Protein AF-A0A6J7U306-F1 (afdb_monomer_lite)

Structure (mmCIF, N/CA/C/O backbone):
data_AF-A0A6J7U306-F1
#
_entry.id   AF-A0A6J7U306-F1
#
loop_
_atom_site.group_PDB
_atom_site.id
_atom_site.type_symbol
_atom_site.label_atom_id
_atom_site.label_alt_id
_atom_site.label_comp_id
_atom_site.label_asym_id
_atom_site.label_entity_id
_atom_site.label_seq_id
_atom_site.pdbx_PDB_ins_code
_atom_site.Cartn_x
_atom_site.Cartn_y
_atom_site.Cartn_z
_atom_site.occupancy
_atom_site.B_iso_or_equiv
_atom_site.auth_seq_id
_atom_site.auth_comp_id
_atom_site.auth_asym_id
_atom_site.auth_atom_id
_atom_site.pdbx_PDB_model_num
ATOM 1 N N . MET A 1 1 ? -19.853 11.308 -3.773 1.00 49.03 1 MET A N 1
ATOM 2 C CA . MET A 1 1 ? -19.136 10.056 -4.087 1.00 49.03 1 MET A CA 1
ATOM 3 C C . MET A 1 1 ? -17.957 10.408 -4.969 1.00 49.03 1 MET A C 1
ATOM 5 O O . MET A 1 1 ? -18.167 10.955 -6.044 1.00 49.03 1 MET A O 1
ATOM 9 N N . ALA A 1 2 ? -16.739 10.215 -4.476 1.00 55.00 2 ALA A N 1
ATOM 10 C CA . ALA A 1 2 ? -15.536 10.580 -5.208 1.00 55.00 2 ALA A CA 1
ATOM 11 C C . ALA A 1 2 ? -14.948 9.346 -5.908 1.00 55.00 2 ALA A C 1
ATOM 13 O O . ALA A 1 2 ? -14.825 8.282 -5.302 1.00 55.00 2 ALA A O 1
ATOM 14 N N . PHE A 1 3 ? -14.630 9.484 -7.197 1.00 56.97 3 PHE A N 1
ATOM 15 C CA . PHE A 1 3 ? -14.019 8.427 -7.999 1.00 56.97 3 PHE A CA 1
ATOM 16 C C . PHE A 1 3 ? -12.521 8.375 -7.685 1.00 56.97 3 PHE A C 1
ATOM 18 O O . PHE A 1 3 ? -11.755 9.205 -8.171 1.00 56.97 3 PHE A O 1
ATOM 25 N N . PHE A 1 4 ? -12.113 7.431 -6.839 1.00 60.25 4 PHE A N 1
ATOM 26 C CA . PHE A 1 4 ? -10.719 7.253 -6.442 1.00 60.25 4 PHE A CA 1
ATOM 27 C C . PHE A 1 4 ? -10.201 5.889 -6.897 1.00 60.25 4 PHE A C 1
ATOM 29 O O . PHE A 1 4 ? -10.798 4.853 -6.611 1.00 60.25 4 PHE A O 1
ATOM 36 N N . ALA A 1 5 ? -9.066 5.896 -7.596 1.00 61.94 5 ALA A N 1
ATOM 37 C CA . ALA A 1 5 ? -8.277 4.700 -7.852 1.00 61.94 5 ALA A CA 1
ATOM 38 C C . ALA A 1 5 ? -7.160 4.643 -6.805 1.00 61.94 5 ALA A C 1
ATOM 40 O O . ALA A 1 5 ? -6.224 5.445 -6.831 1.00 61.94 5 ALA A O 1
ATOM 41 N N . TRP A 1 6 ? -7.290 3.727 -5.850 1.00 71.12 6 TRP A N 1
ATOM 42 C CA . TRP A 1 6 ? -6.341 3.593 -4.751 1.00 71.12 6 TRP A CA 1
ATOM 43 C C . TRP A 1 6 ? -5.085 2.852 -5.208 1.00 71.12 6 TRP A C 1
ATOM 45 O O . TRP A 1 6 ? -5.160 1.816 -5.868 1.00 71.12 6 TRP A O 1
ATOM 55 N N . VAL A 1 7 ? -3.917 3.362 -4.822 1.00 74.12 7 VAL A N 1
ATOM 56 C CA . VAL A 1 7 ? -2.630 2.682 -4.996 1.00 74.12 7 VAL A CA 1
ATOM 57 C C . VAL A 1 7 ? -1.816 2.816 -3.717 1.00 74.12 7 VAL A C 1
ATOM 59 O O . VAL A 1 7 ? -1.904 3.822 -3.007 1.00 74.12 7 VAL A O 1
ATOM 62 N N . LYS A 1 8 ? -1.031 1.791 -3.388 1.00 75.81 8 LYS A N 1
ATOM 63 C CA . LYS A 1 8 ? -0.154 1.833 -2.219 1.00 75.81 8 LYS A CA 1
ATOM 64 C C . LYS A 1 8 ? 0.977 2.841 -2.460 1.00 75.81 8 LYS A C 1
ATOM 66 O O . LYS A 1 8 ? 1.737 2.703 -3.418 1.00 75.81 8 LYS A O 1
ATOM 71 N N . SER A 1 9 ? 1.097 3.829 -1.579 1.00 79.00 9 SER A N 1
ATOM 72 C CA . SER A 1 9 ? 2.140 4.868 -1.633 1.00 79.00 9 SER A CA 1
ATOM 73 C C . SER A 1 9 ? 2.949 4.976 -0.336 1.00 79.00 9 SER A C 1
ATOM 75 O O . SER A 1 9 ? 4.000 5.609 -0.316 1.00 79.00 9 SER A O 1
ATOM 77 N N . ALA A 1 10 ? 2.501 4.327 0.743 1.00 82.56 10 ALA A N 1
ATOM 78 C CA . ALA A 1 10 ? 3.149 4.384 2.048 1.00 82.56 10 ALA A CA 1
ATOM 79 C C . ALA A 1 10 ? 3.861 3.070 2.423 1.00 82.56 10 ALA A C 1
ATOM 81 O O . ALA A 1 10 ? 3.321 1.973 2.244 1.00 82.56 10 ALA A O 1
ATOM 82 N N . ILE A 1 11 ? 5.062 3.202 3.003 1.00 82.06 11 ILE A N 1
ATOM 83 C CA 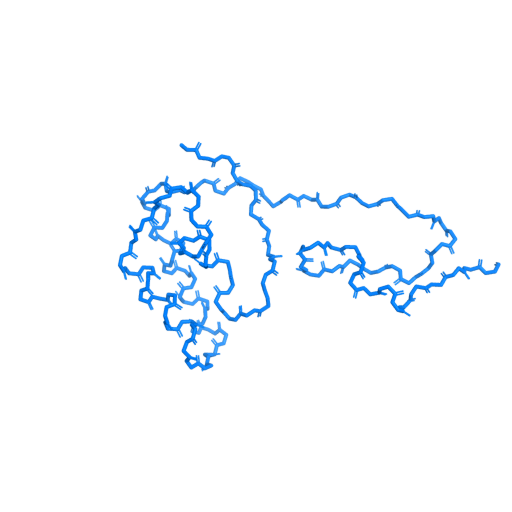. ILE A 1 11 ? 5.815 2.102 3.641 1.00 82.06 11 ILE A CA 1
ATOM 84 C C . ILE A 1 11 ? 5.448 1.891 5.110 1.00 82.06 11 ILE A C 1
ATOM 86 O O . ILE A 1 11 ? 5.646 0.801 5.638 1.00 82.06 11 ILE A O 1
ATOM 90 N N . LEU A 1 12 ? 4.961 2.938 5.779 1.00 88.38 12 LEU A N 1
ATOM 91 C CA . LEU A 1 12 ? 4.671 2.903 7.209 1.00 88.38 12 LEU A CA 1
ATOM 92 C C . LEU A 1 12 ? 3.537 1.916 7.491 1.00 88.38 12 LEU A C 1
ATOM 94 O O . LEU A 1 12 ? 2.635 1.762 6.669 1.00 88.38 12 LEU A O 1
ATOM 98 N N . GLN A 1 13 ? 3.535 1.308 8.680 1.00 91.69 13 GLN A N 1
ATOM 99 C CA . GLN A 1 13 ? 2.505 0.333 9.060 1.00 91.69 13 GLN A CA 1
ATOM 100 C C . GLN A 1 13 ? 1.080 0.919 9.029 1.00 91.69 13 GLN A C 1
ATOM 102 O O . GLN A 1 13 ? 0.129 0.189 8.778 1.00 91.69 13 GLN A O 1
ATOM 107 N N . ARG A 1 14 ? 0.929 2.244 9.188 1.00 89.88 14 ARG A N 1
ATOM 108 C CA . ARG A 1 14 ? -0.349 2.956 9.001 1.00 89.88 14 ARG A CA 1
ATOM 109 C C . ARG A 1 14 ? -0.902 2.923 7.575 1.00 89.88 14 ARG A C 1
ATOM 111 O O . ARG A 1 14 ? -2.088 3.179 7.379 1.00 89.88 14 ARG A O 1
ATOM 118 N N . GLY A 1 15 ? -0.061 2.613 6.589 1.00 87.38 15 GLY A N 1
A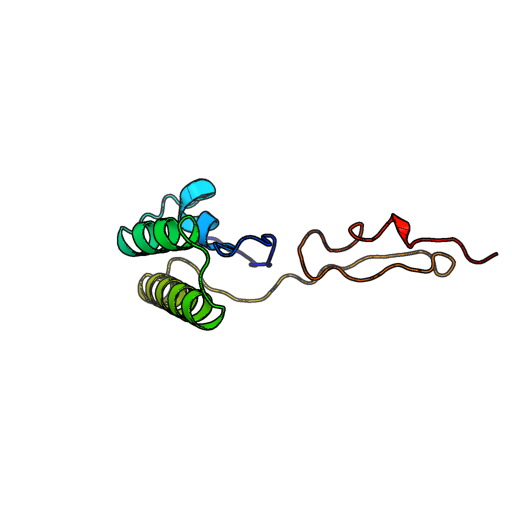TOM 119 C CA . GLY A 1 15 ? -0.438 2.542 5.183 1.00 87.38 15 GLY A CA 1
ATOM 120 C C . GLY A 1 15 ? -1.204 3.784 4.722 1.00 87.38 15 GLY A C 1
ATOM 121 O O . GLY A 1 15 ? -0.870 4.912 5.088 1.00 87.38 15 GLY A O 1
ATOM 122 N N . ASN A 1 16 ? -2.265 3.549 3.952 1.00 86.12 16 ASN A N 1
ATOM 123 C CA . ASN A 1 16 ? -3.128 4.596 3.407 1.00 86.12 16 ASN A CA 1
ATOM 124 C C . ASN A 1 16 ? -4.313 4.952 4.329 1.00 86.12 16 ASN A C 1
ATOM 126 O O . ASN A 1 16 ? -5.162 5.742 3.934 1.00 86.12 16 ASN A O 1
ATOM 130 N N . VAL A 1 17 ? -4.391 4.435 5.565 1.00 88.69 17 VAL A N 1
ATOM 131 C CA . VAL A 1 17 ? -5.480 4.802 6.503 1.00 88.69 17 VAL A CA 1
ATOM 132 C C . VAL A 1 17 ? -5.480 6.312 6.784 1.00 88.69 17 VAL A C 1
ATOM 134 O O . VAL A 1 17 ? -6.532 6.906 7.005 1.00 88.69 17 VAL A O 1
ATOM 137 N N . GLY A 1 18 ? -4.314 6.961 6.661 1.00 85.62 18 GLY A N 1
ATOM 138 C CA . GLY A 1 18 ? -4.166 8.416 6.748 1.00 85.62 18 GLY A CA 1
ATOM 139 C C . GLY A 1 18 ? -4.972 9.207 5.711 1.00 85.62 18 GLY A C 1
ATOM 140 O O . GLY A 1 18 ? -5.226 10.390 5.923 1.00 85.62 18 GLY A O 1
ATOM 141 N N . THR A 1 19 ? -5.447 8.580 4.631 1.00 86.06 19 THR A N 1
ATOM 142 C CA . THR A 1 19 ? -6.376 9.211 3.685 1.00 86.06 19 THR A CA 1
ATOM 143 C C . THR A 1 19 ? -7.676 9.658 4.350 1.00 86.06 19 THR A C 1
ATOM 145 O O . THR A 1 19 ? -8.226 10.688 3.981 1.00 86.06 19 THR A O 1
ATOM 148 N N . TYR A 1 20 ? -8.136 8.941 5.373 1.00 87.00 20 TYR A N 1
ATOM 149 C CA . TYR A 1 20 ? -9.357 9.266 6.115 1.00 87.00 20 TYR A CA 1
ATOM 150 C C . TYR A 1 20 ? -9.075 10.112 7.367 1.00 87.00 20 TYR A C 1
ATOM 152 O O . TYR A 1 20 ? -9.930 10.246 8.237 1.00 87.00 20 TYR A O 1
ATOM 160 N N . GLN A 1 21 ? -7.858 10.660 7.470 1.00 85.50 21 GLN A N 1
ATOM 161 C CA . GLN A 1 21 ? -7.393 11.484 8.584 1.00 85.50 21 GLN A CA 1
ATOM 162 C C . GLN A 1 21 ? -6.629 12.718 8.090 1.00 85.50 21 GLN A C 1
ATOM 164 O O . GLN A 1 21 ? -7.205 13.795 7.977 1.00 85.50 21 GLN A O 1
ATOM 169 N N . GLU A 1 22 ? -5.349 12.562 7.746 1.00 82.12 22 GLU A N 1
ATOM 170 C CA . GLU A 1 22 ? -4.450 13.656 7.350 1.00 82.12 22 GLU A CA 1
ATOM 171 C C . GLU A 1 22 ? -4.761 14.197 5.944 1.00 82.12 22 GLU A C 1
ATOM 173 O O . GLU A 1 22 ? -4.590 15.384 5.682 1.00 82.12 22 GLU A O 1
ATOM 178 N N . GLN A 1 23 ? -5.216 13.336 5.029 1.00 80.69 23 GLN A N 1
ATOM 179 C CA . GLN A 1 23 ? -5.442 13.669 3.611 1.00 80.69 23 GLN A CA 1
ATOM 180 C C . GLN A 1 23 ? -6.926 13.581 3.224 1.00 80.69 23 GLN A C 1
ATOM 182 O O . GLN A 1 23 ? -7.288 13.192 2.112 1.00 80.69 23 GLN A O 1
ATOM 187 N N . ASN A 1 24 ? -7.800 13.920 4.168 1.00 84.19 24 ASN A N 1
ATOM 188 C CA . ASN A 1 24 ? -9.234 13.707 4.061 1.00 84.19 24 ASN A CA 1
ATOM 189 C C . ASN A 1 24 ? -9.957 14.824 3.294 1.00 84.19 24 ASN A C 1
ATOM 191 O O . ASN A 1 24 ? -10.700 15.629 3.853 1.00 84.19 24 ASN A O 1
ATOM 195 N N . TYR A 1 25 ? -9.788 14.838 1.974 1.00 82.88 25 TYR A N 1
ATOM 196 C CA . TYR A 1 25 ? -10.467 15.793 1.089 1.00 82.88 25 TYR A CA 1
ATOM 197 C C . TYR A 1 25 ? -11.996 15.623 1.032 1.00 82.88 25 TYR A C 1
ATOM 199 O O . TYR A 1 25 ? -12.685 16.476 0.480 1.00 82.88 25 TYR A O 1
ATOM 207 N N . GLN A 1 26 ? -12.532 14.526 1.576 1.00 82.94 26 GLN A N 1
ATOM 208 C CA . GLN A 1 26 ? -13.967 14.226 1.585 1.00 82.94 26 GLN A CA 1
ATOM 209 C C . GLN A 1 26 ? -14.674 14.724 2.856 1.00 82.94 26 GLN A C 1
ATOM 211 O O . GLN A 1 26 ? -15.901 14.708 2.905 1.00 82.94 26 GLN A O 1
ATOM 216 N N . GLY A 1 27 ? -13.924 15.152 3.880 1.00 87.12 27 GLY A N 1
ATOM 217 C CA . GLY A 1 27 ? -14.475 15.577 5.172 1.00 87.12 27 GLY A CA 1
ATOM 218 C C . GLY A 1 27 ? -15.050 14.437 6.023 1.00 87.12 27 GLY A C 1
ATOM 219 O O . GLY A 1 27 ? -15.793 14.693 6.965 1.00 87.12 27 GLY A O 1
ATOM 220 N N . TYR A 1 28 ? -14.729 13.181 5.705 1.00 89.94 28 TYR A N 1
ATOM 221 C CA . TYR A 1 28 ? -15.223 12.001 6.416 1.00 89.94 28 TYR A CA 1
ATOM 222 C C . TYR A 1 28 ? -14.457 11.753 7.725 1.00 89.94 28 TYR A C 1
ATOM 224 O O . TYR A 1 28 ? -13.242 11.597 7.697 1.00 89.94 28 TYR A O 1
ATOM 232 N N . SER A 1 29 ? -15.132 11.671 8.868 1.00 91.50 29 SER A N 1
ATOM 233 C CA . SER A 1 29 ? -14.506 11.321 10.152 1.00 91.50 29 SER A CA 1
ATOM 234 C C . SER A 1 29 ? -15.271 10.176 10.799 1.00 91.50 29 SER A C 1
ATOM 236 O O . SER A 1 29 ? -16.499 10.118 10.736 1.00 91.50 29 SER A O 1
ATOM 238 N N . ASN A 1 30 ? -14.526 9.256 11.407 1.00 94.62 30 ASN A N 1
ATOM 239 C CA . ASN A 1 30 ? -15.066 8.129 12.147 1.00 94.62 30 ASN A CA 1
ATOM 240 C C . ASN A 1 30 ? -14.147 7.839 13.353 1.00 94.62 30 ASN A C 1
ATOM 242 O O . ASN A 1 30 ? -12.970 7.518 13.145 1.00 94.62 30 ASN A O 1
ATOM 246 N N . PRO A 1 31 ? -14.657 7.909 14.599 1.00 95.88 31 PRO A N 1
ATOM 247 C CA . PRO A 1 31 ? -13.846 7.733 15.807 1.00 95.88 31 PRO A CA 1
ATOM 248 C C . PRO A 1 31 ? -13.140 6.372 15.910 1.00 95.88 31 PRO A C 1
ATOM 250 O O . PRO A 1 31 ? -12.081 6.256 16.527 1.00 95.88 31 PRO A O 1
ATOM 253 N N . GLU A 1 32 ? -13.709 5.317 15.320 1.00 96.25 32 GLU A N 1
ATOM 254 C CA . GLU A 1 32 ? -13.099 3.986 15.335 1.00 96.25 32 GLU A CA 1
ATOM 255 C C . GLU A 1 32 ? -11.901 3.915 14.380 1.00 96.25 32 GLU A C 1
ATOM 257 O O . GLU A 1 32 ? -10.844 3.397 14.748 1.00 96.25 32 GLU A O 1
ATOM 262 N N . ILE A 1 33 ? -12.019 4.519 13.193 1.00 95.06 33 ILE A N 1
ATOM 263 C CA . ILE A 1 33 ? -10.901 4.649 12.247 1.00 95.06 33 ILE A CA 1
ATOM 264 C C . ILE A 1 33 ? -9.798 5.542 12.835 1.00 95.06 33 ILE A C 1
ATOM 266 O O . ILE A 1 33 ? -8.623 5.212 12.700 1.00 95.06 33 ILE A O 1
ATOM 270 N N . GLU A 1 34 ? -10.148 6.615 13.548 1.00 94.62 34 GLU A N 1
ATOM 271 C CA . GLU A 1 34 ? -9.201 7.482 14.274 1.00 94.62 34 GLU A CA 1
ATOM 272 C C . GLU A 1 34 ? -8.408 6.726 15.342 1.00 94.62 34 GLU A C 1
ATOM 274 O O . GLU A 1 34 ? -7.180 6.854 15.448 1.00 94.62 34 GLU A O 1
ATOM 279 N N . LYS A 1 35 ? -9.097 5.881 16.113 1.00 96.00 35 LYS A N 1
ATOM 280 C CA . LYS A 1 35 ? -8.458 5.015 17.101 1.00 96.00 35 LYS A CA 1
ATOM 281 C C . LYS A 1 35 ? -7.498 4.035 16.429 1.00 96.00 35 LYS A C 1
ATOM 283 O O . LYS A 1 35 ? -6.344 3.942 16.844 1.00 96.00 35 LYS A O 1
ATOM 288 N N . ILE A 1 36 ? -7.938 3.347 15.372 1.00 96.06 36 ILE A N 1
ATOM 289 C CA . ILE A 1 36 ? -7.088 2.411 14.621 1.00 96.06 36 ILE A CA 1
ATOM 290 C C . ILE A 1 36 ? -5.879 3.140 14.022 1.00 96.06 36 ILE A C 1
ATOM 292 O O . ILE A 1 36 ? -4.758 2.641 14.100 1.00 96.06 36 ILE A O 1
ATOM 296 N N . TYR A 1 37 ? -6.075 4.341 13.479 1.00 94.75 37 TYR A N 1
ATOM 297 C CA . TYR A 1 37 ? -5.003 5.178 12.949 1.00 94.75 37 TYR A CA 1
ATOM 298 C C . TYR A 1 37 ? -3.956 5.525 14.013 1.00 94.75 37 TYR A C 1
ATOM 300 O O . TYR A 1 37 ? -2.753 5.442 13.763 1.00 94.75 37 TYR A O 1
ATOM 308 N N . THR A 1 38 ? -4.407 5.860 15.223 1.00 94.94 38 THR A N 1
ATOM 309 C CA . THR A 1 38 ? -3.529 6.124 16.370 1.00 94.94 38 THR A CA 1
ATOM 310 C C . THR A 1 38 ? -2.761 4.869 16.786 1.00 94.94 38 THR A C 1
ATOM 312 O O . THR A 1 38 ? -1.555 4.939 17.013 1.00 94.94 38 THR A O 1
ATOM 315 N N . GLU A 1 39 ? -3.411 3.702 16.827 1.00 94.56 39 GLU A N 1
ATOM 316 C CA . GLU A 1 39 ? -2.745 2.430 17.135 1.00 94.56 39 GLU A CA 1
ATOM 317 C C . GLU A 1 39 ? -1.667 2.083 16.100 1.00 94.56 39 GLU A C 1
ATOM 319 O O . GLU A 1 39 ? -0.553 1.713 16.470 1.00 94.56 39 GLU A O 1
ATOM 324 N N . LEU A 1 40 ? -1.970 2.267 14.810 1.00 94.19 40 LEU A N 1
ATOM 325 C CA . LEU A 1 40 ? -1.031 2.058 13.708 1.00 94.19 40 LEU A CA 1
ATOM 326 C C . LEU A 1 40 ? 0.124 3.075 13.701 1.00 94.19 40 LEU A C 1
ATOM 328 O O . LEU A 1 40 ? 1.174 2.795 13.133 1.00 94.19 40 LEU A O 1
ATOM 332 N N . ASN A 1 41 ? -0.023 4.245 14.318 1.00 92.44 41 ASN A N 1
ATOM 333 C CA . ASN A 1 41 ? 1.077 5.201 14.506 1.00 92.44 41 ASN A CA 1
ATOM 334 C C . ASN A 1 41 ? 1.832 5.010 15.830 1.00 92.44 41 ASN A C 1
ATOM 336 O O . ASN A 1 41 ? 2.838 5.677 16.057 1.00 92.44 41 ASN A O 1
ATOM 340 N N . GLY A 1 42 ? 1.341 4.134 16.705 1.00 91.69 42 GLY A N 1
ATOM 341 C CA . GLY A 1 42 ? 1.913 3.894 18.019 1.00 91.69 42 GLY A CA 1
ATOM 342 C C . GLY A 1 42 ? 3.065 2.893 17.981 1.00 91.69 42 GLY A C 1
ATOM 343 O O . GLY A 1 42 ? 4.148 3.156 17.465 1.00 91.69 42 GLY A O 1
ATOM 344 N N . LYS A 1 43 ? 2.849 1.735 18.604 1.00 91.38 43 LYS A N 1
ATOM 345 C CA . LYS A 1 43 ? 3.874 0.691 18.729 1.00 91.38 43 LYS A CA 1
ATOM 346 C C . LYS A 1 43 ? 3.986 -0.115 17.437 1.00 91.38 43 LYS A C 1
ATOM 348 O O . LYS A 1 43 ? 3.023 -0.212 16.681 1.00 91.38 43 LYS A O 1
ATOM 353 N N . LEU A 1 44 ? 5.149 -0.724 17.211 1.00 94.25 44 LEU A N 1
ATOM 354 C CA . LEU A 1 44 ? 5.322 -1.685 16.123 1.00 94.25 44 LEU A CA 1
ATOM 355 C C . LEU A 1 44 ? 4.410 -2.890 16.348 1.00 94.25 44 LEU A C 1
ATOM 357 O O . LEU A 1 44 ? 4.403 -3.474 17.432 1.00 94.25 44 LEU A O 1
ATOM 361 N N . LEU A 1 45 ? 3.656 -3.236 15.313 1.00 95.44 45 LEU A N 1
ATOM 362 C CA . LEU A 1 45 ? 2.723 -4.352 15.307 1.00 95.44 45 LEU A CA 1
ATOM 363 C C . LEU A 1 45 ? 3.265 -5.492 14.446 1.00 95.44 45 LEU A C 1
ATOM 365 O O . LEU A 1 45 ? 4.062 -5.292 13.528 1.00 95.44 45 LEU A O 1
ATOM 369 N N . THR A 1 46 ? 2.796 -6.703 14.718 1.00 96.38 46 THR A N 1
ATOM 370 C CA . THR A 1 46 ? 3.015 -7.844 13.829 1.00 96.38 46 THR A CA 1
ATOM 371 C C . THR A 1 46 ? 2.225 -7.676 12.529 1.00 96.38 46 THR A C 1
ATOM 373 O O . THR A 1 46 ? 1.216 -6.972 12.463 1.00 96.38 46 THR A O 1
ATOM 376 N N . GLN A 1 47 ? 2.634 -8.384 11.475 1.00 93.38 47 GLN A N 1
ATOM 377 C CA . GLN A 1 47 ? 1.939 -8.325 10.187 1.00 93.38 47 GLN A CA 1
ATOM 378 C C . GLN A 1 47 ? 0.461 -8.754 10.285 1.00 93.38 47 GLN A C 1
ATOM 380 O O . GLN A 1 47 ? -0.388 -8.188 9.598 1.00 93.38 47 GLN A O 1
ATOM 385 N N . ALA A 1 48 ? 0.147 -9.720 11.155 1.00 96.44 48 ALA A N 1
ATOM 386 C CA . ALA A 1 48 ? -1.224 -10.173 11.396 1.00 96.44 48 ALA A CA 1
ATOM 387 C C . ALA A 1 48 ? -2.075 -9.089 12.083 1.00 96.44 48 ALA A C 1
ATOM 389 O O . ALA A 1 48 ? -3.214 -8.852 11.693 1.00 96.44 48 ALA A O 1
ATOM 390 N N . GLU A 1 49 ? -1.504 -8.381 13.057 1.00 96.56 49 GLU A N 1
ATOM 391 C CA . GLU A 1 49 ? -2.161 -7.272 13.755 1.00 96.56 49 GLU A CA 1
ATOM 392 C C . GLU A 1 49 ? -2.408 -6.054 12.857 1.00 96.56 49 GLU A C 1
ATOM 394 O O . GLU A 1 49 ? -3.400 -5.345 13.042 1.00 96.56 49 GLU A O 1
ATOM 399 N N . ILE A 1 50 ? -1.514 -5.799 11.898 1.00 95.06 50 ILE A N 1
ATOM 400 C CA . ILE A 1 50 ? -1.702 -4.764 10.874 1.00 95.06 50 ILE A CA 1
ATOM 401 C C . ILE A 1 50 ? -2.846 -5.167 9.936 1.00 95.06 50 ILE A C 1
ATOM 403 O O . ILE A 1 50 ? -3.731 -4.358 9.661 1.00 95.06 50 ILE A O 1
ATOM 407 N N . ALA A 1 51 ? -2.863 -6.423 9.480 1.00 94.31 51 ALA A N 1
ATOM 408 C CA . ALA A 1 51 ? -3.906 -6.932 8.592 1.00 94.31 51 ALA A CA 1
ATOM 409 C C . ALA A 1 51 ? -5.301 -6.890 9.241 1.00 94.31 51 ALA A C 1
ATOM 411 O O . ALA A 1 51 ? -6.251 -6.452 8.597 1.00 94.31 51 ALA A O 1
ATOM 412 N N . ASP A 1 52 ? -5.419 -7.267 10.518 1.00 96.69 52 ASP A N 1
ATOM 413 C CA . ASP A 1 52 ? -6.674 -7.177 11.283 1.00 96.69 52 ASP A CA 1
ATOM 414 C C . ASP A 1 52 ? -7.200 -5.732 11.368 1.00 96.69 52 ASP A C 1
ATOM 416 O O . ASP A 1 52 ? -8.387 -5.470 11.169 1.00 96.69 52 ASP A O 1
ATOM 420 N N . ARG A 1 53 ? -6.307 -4.762 11.591 1.00 96.25 53 ARG A N 1
ATOM 421 C CA . ARG A 1 53 ? -6.664 -3.337 11.633 1.00 96.25 53 ARG A CA 1
ATOM 422 C C . ARG A 1 53 ? -7.130 -2.809 10.285 1.00 96.25 53 ARG A C 1
ATOM 424 O O . ARG A 1 53 ? -8.133 -2.102 10.235 1.00 96.25 53 ARG A O 1
ATOM 431 N N . PHE A 1 54 ? -6.448 -3.167 9.198 1.00 93.88 54 PHE A N 1
ATOM 432 C CA . PHE A 1 54 ? -6.907 -2.804 7.858 1.00 93.88 54 PHE A CA 1
ATOM 433 C C . PHE A 1 54 ? -8.251 -3.447 7.527 1.00 93.88 54 PHE A C 1
ATOM 435 O O . PHE A 1 54 ? -9.125 -2.757 7.017 1.00 93.88 54 PHE A O 1
ATOM 442 N N . LEU A 1 55 ? -8.470 -4.712 7.895 1.00 95.12 55 LEU A N 1
ATOM 443 C CA . LEU A 1 55 ? -9.761 -5.369 7.694 1.00 95.12 55 LEU A CA 1
ATOM 444 C C . LEU A 1 55 ? -10.900 -4.626 8.410 1.00 95.12 55 LEU A C 1
ATOM 446 O O . LEU A 1 55 ? -11.967 -4.430 7.827 1.00 95.12 55 LEU A O 1
ATOM 450 N N . LYS A 1 56 ? -10.672 -4.165 9.646 1.00 96.06 56 LYS A N 1
ATOM 451 C CA . LYS A 1 56 ? -11.643 -3.348 10.394 1.00 96.06 56 LYS A CA 1
ATOM 452 C C . LYS A 1 56 ? -11.934 -2.023 9.694 1.00 96.06 56 LYS A C 1
ATOM 454 O O . LYS A 1 56 ? -13.101 -1.704 9.485 1.00 96.06 56 LYS A O 1
ATOM 459 N N . VAL A 1 57 ? -10.896 -1.291 9.284 1.00 94.06 57 VAL A N 1
ATOM 460 C CA . VAL A 1 57 ? -11.052 -0.021 8.554 1.00 94.06 57 VAL A CA 1
ATOM 461 C C . VAL A 1 57 ? -11.854 -0.229 7.266 1.00 94.06 57 VAL A C 1
ATOM 463 O O . VAL A 1 57 ? -12.859 0.447 7.069 1.00 94.06 57 VAL A O 1
ATOM 466 N N . GLU A 1 58 ? -11.482 -1.200 6.430 1.00 91.75 58 GLU A N 1
ATOM 467 C CA . GLU A 1 58 ? -12.184 -1.499 5.171 1.00 91.75 58 GLU A CA 1
ATOM 468 C C . GLU A 1 58 ? -13.646 -1.913 5.401 1.00 91.75 58 GLU A C 1
ATOM 470 O O . GLU A 1 58 ? -14.534 -1.506 4.651 1.00 91.75 58 GLU A O 1
ATOM 475 N N . THR A 1 59 ? -13.929 -2.662 6.472 1.00 93.56 59 THR A N 1
ATOM 476 C CA . THR A 1 59 ? -15.301 -3.057 6.834 1.00 93.56 59 THR A CA 1
ATOM 477 C C . THR A 1 59 ? -16.172 -1.839 7.151 1.00 93.56 59 THR A C 1
ATOM 479 O O . THR A 1 59 ? -17.309 -1.761 6.684 1.00 93.56 59 THR A O 1
ATOM 482 N N . ILE A 1 60 ? -15.646 -0.874 7.915 1.00 94.50 60 ILE A N 1
ATOM 483 C CA . ILE A 1 60 ? -16.352 0.373 8.249 1.00 94.50 60 ILE A CA 1
ATOM 484 C C . ILE A 1 60 ? -16.582 1.201 6.981 1.00 94.50 60 ILE A C 1
ATOM 486 O O . ILE A 1 60 ? -17.712 1.594 6.702 1.00 94.50 60 ILE A O 1
ATOM 490 N N . LEU A 1 61 ? -15.533 1.412 6.179 1.00 90.81 61 LEU A N 1
ATOM 491 C CA . LEU A 1 61 ? -15.602 2.213 4.953 1.00 90.81 61 LEU A CA 1
ATOM 492 C C . LEU A 1 61 ? -16.619 1.662 3.951 1.00 90.81 61 LEU A C 1
ATOM 494 O O . LEU A 1 61 ? -17.360 2.439 3.346 1.00 90.81 61 LEU A O 1
ATOM 498 N N . MET A 1 62 ? -16.680 0.334 3.799 1.00 89.50 62 MET A N 1
ATOM 499 C CA . MET A 1 62 ? -17.675 -0.309 2.942 1.00 89.50 62 MET A CA 1
ATOM 500 C C . MET A 1 62 ? -19.086 -0.211 3.512 1.00 89.50 62 MET A C 1
ATOM 502 O O . MET A 1 62 ? -20.020 0.090 2.771 1.00 89.50 62 MET A O 1
ATOM 506 N N . LYS A 1 63 ? -19.257 -0.425 4.822 1.00 93.00 63 LYS A N 1
ATOM 507 C CA . LYS A 1 63 ? -20.563 -0.307 5.484 1.00 93.00 63 LYS A CA 1
ATOM 508 C C . LYS A 1 63 ? -21.142 1.104 5.361 1.00 93.00 63 LYS A C 1
ATOM 510 O O . LYS A 1 63 ? -22.350 1.254 5.209 1.00 93.00 63 LYS A O 1
ATOM 515 N N . GLU A 1 64 ? -20.289 2.120 5.423 1.00 92.31 64 GLU A N 1
ATOM 516 C CA . GLU A 1 64 ? -20.679 3.532 5.362 1.00 92.31 64 GLU A CA 1
ATOM 517 C C . GLU A 1 64 ? -20.626 4.117 3.938 1.00 92.31 64 GLU A C 1
ATOM 519 O O . GLU A 1 64 ? -20.895 5.301 3.748 1.00 92.31 64 GLU A O 1
ATOM 524 N N . ALA A 1 65 ? -20.324 3.292 2.926 1.00 89.62 65 ALA A N 1
ATOM 525 C CA . ALA A 1 65 ? -20.258 3.676 1.513 1.00 89.62 65 ALA A CA 1
ATOM 526 C C . ALA A 1 65 ? -19.357 4.902 1.236 1.00 89.62 65 ALA A C 1
ATOM 528 O O . ALA A 1 65 ? -19.640 5.726 0.363 1.00 89.62 65 ALA A O 1
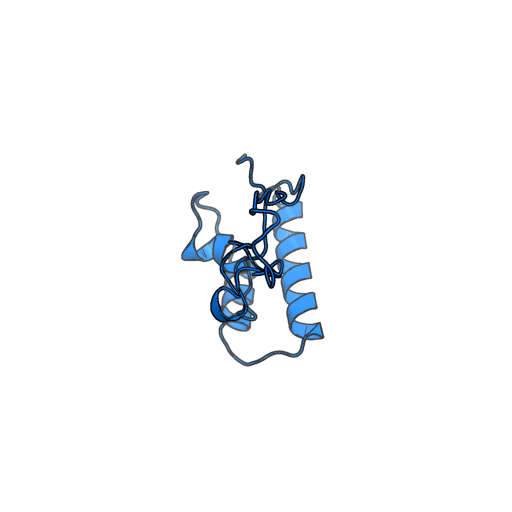ATOM 529 N N . VAL A 1 66 ? -18.250 5.013 1.977 1.00 86.62 66 VAL A N 1
ATOM 530 C CA . VAL A 1 66 ? -17.313 6.151 1.918 1.00 86.62 66 VAL A CA 1
ATOM 531 C C . VAL A 1 66 ? -16.500 6.134 0.626 1.00 86.62 66 VAL A C 1
ATOM 533 O O . VAL A 1 66 ? -16.222 7.171 0.026 1.00 86.62 66 VAL A O 1
ATOM 536 N N . SER A 1 67 ? -16.120 4.942 0.169 1.00 78.38 67 SER A N 1
ATOM 537 C CA . SER A 1 67 ? -15.402 4.740 -1.084 1.00 78.38 67 SER A CA 1
ATOM 538 C C . SER A 1 67 ? -15.885 3.469 -1.771 1.00 78.38 67 SER A C 1
ATOM 540 O O . SER A 1 67 ? -16.265 2.506 -1.111 1.00 78.38 67 SER A O 1
ATOM 542 N N . LEU A 1 68 ? -15.850 3.468 -3.102 1.00 82.38 68 LEU A N 1
ATOM 543 C CA . LEU A 1 68 ? -16.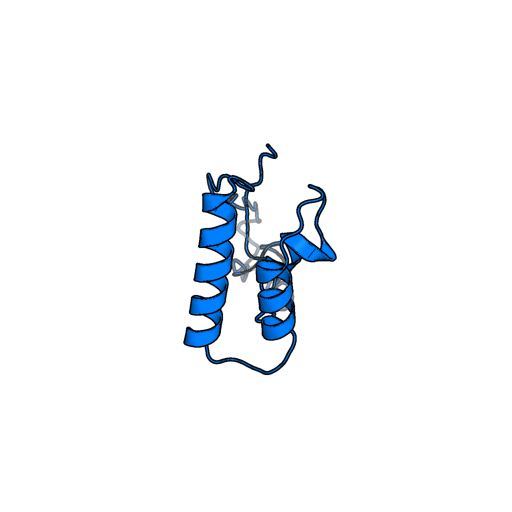110 2.290 -3.920 1.00 82.38 68 LEU A CA 1
ATOM 544 C C . LEU A 1 68 ? -14.806 1.914 -4.636 1.00 82.38 68 LEU A C 1
ATOM 546 O O . LEU A 1 68 ? -14.448 2.585 -5.607 1.00 82.38 68 LEU A O 1
ATOM 550 N N . PRO A 1 69 ? -14.066 0.890 -4.178 1.00 77.38 69 PRO A N 1
ATOM 551 C CA . PRO A 1 69 ? -12.863 0.448 -4.868 1.00 77.38 69 PRO A CA 1
ATOM 552 C C . PRO A 1 69 ? -13.244 -0.223 -6.197 1.00 77.38 69 PRO A C 1
ATOM 554 O O . PRO A 1 69 ? -13.960 -1.219 -6.207 1.00 77.38 69 PRO A O 1
ATOM 557 N N . ILE A 1 70 ? -12.769 0.326 -7.321 1.00 82.12 70 ILE A N 1
ATOM 558 C CA . ILE A 1 70 ? -13.072 -0.198 -8.669 1.00 82.12 70 ILE A CA 1
ATOM 559 C C . ILE A 1 70 ? -11.852 -0.906 -9.270 1.00 82.12 70 ILE A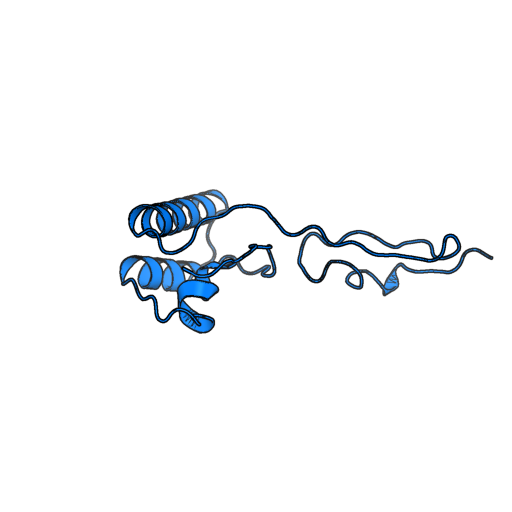 C 1
ATOM 561 O O . ILE A 1 70 ? -11.954 -2.040 -9.726 1.00 82.12 70 ILE A O 1
ATOM 565 N N . PHE A 1 71 ? -10.689 -0.250 -9.273 1.00 81.56 71 PHE A N 1
ATOM 566 C CA . PHE A 1 71 ? -9.430 -0.811 -9.767 1.00 81.56 71 PHE A CA 1
ATOM 567 C C . PHE A 1 71 ? -8.228 -0.110 -9.124 1.00 81.56 71 PHE A C 1
ATOM 569 O O . PHE A 1 71 ? -8.341 1.007 -8.615 1.00 81.56 71 PHE A O 1
ATOM 576 N N . GLN A 1 72 ? -7.062 -0.755 -9.185 1.00 80.19 72 GLN A N 1
ATOM 577 C CA . GLN A 1 72 ? -5.781 -0.094 -8.934 1.00 80.19 72 GLN A CA 1
ATOM 578 C C . GLN A 1 72 ? -5.255 0.482 -10.248 1.00 80.19 72 GLN A C 1
ATOM 580 O O . GLN A 1 72 ? -5.173 -0.240 -11.243 1.00 80.19 72 GLN A O 1
ATOM 585 N N . HIS A 1 73 ? -4.933 1.778 -10.275 1.00 78.88 73 HIS A N 1
ATOM 586 C CA . HIS A 1 73 ? -4.517 2.440 -11.512 1.00 78.88 73 HIS A CA 1
ATOM 587 C C . HIS A 1 73 ? -3.179 1.870 -12.014 1.00 78.88 73 HIS A C 1
ATOM 589 O O . HIS A 1 73 ? -2.192 1.933 -11.275 1.00 78.88 73 HIS A O 1
ATOM 595 N N . PRO A 1 74 ? -3.112 1.325 -13.244 1.00 78.88 74 PRO A N 1
ATOM 596 C CA . PRO A 1 74 ? -1.857 0.829 -13.785 1.00 78.88 74 PRO A CA 1
ATOM 597 C C . PRO A 1 74 ? -0.936 2.003 -14.130 1.00 78.88 74 PRO A C 1
ATOM 599 O O . PRO A 1 74 ? -1.360 2.981 -14.741 1.00 78.88 74 PRO A O 1
ATOM 602 N N . ALA A 1 75 ? 0.343 1.894 -13.782 1.00 79.50 75 ALA A N 1
ATOM 603 C CA . ALA A 1 75 ? 1.358 2.812 -14.284 1.00 79.50 75 ALA A CA 1
ATOM 604 C C . ALA A 1 75 ? 1.834 2.344 -15.667 1.00 79.50 75 ALA A C 1
ATOM 606 O O . ALA A 1 75 ? 2.220 1.186 -15.832 1.00 79.50 75 ALA A O 1
ATOM 607 N N . VAL A 1 76 ? 1.845 3.248 -16.649 1.00 85.00 76 VAL A N 1
ATOM 608 C CA . VAL A 1 76 ? 2.396 2.991 -17.987 1.00 85.00 76 VAL A CA 1
ATOM 609 C C . VAL A 1 76 ? 3.657 3.825 -18.156 1.00 85.00 76 VAL A C 1
ATOM 611 O O . VAL A 1 76 ? 3.597 5.051 -18.161 1.00 85.00 76 VAL A O 1
ATOM 614 N N . ASN A 1 77 ? 4.801 3.155 -18.295 1.00 86.06 77 ASN A N 1
ATOM 615 C CA . ASN A 1 77 ? 6.102 3.801 -18.445 1.00 86.06 77 ASN A CA 1
ATOM 616 C C . ASN A 1 77 ? 6.727 3.406 -19.785 1.00 86.06 77 ASN A C 1
ATOM 618 O O . ASN A 1 77 ? 6.847 2.220 -20.088 1.00 86.06 77 ASN A O 1
ATOM 622 N N . GLY A 1 78 ? 7.145 4.397 -20.572 1.00 89.25 78 GLY A N 1
ATOM 623 C CA . GLY A 1 78 ? 7.952 4.187 -21.770 1.00 89.25 78 GLY A CA 1
ATOM 624 C C . GLY A 1 78 ? 9.425 4.415 -21.455 1.00 89.25 78 GLY A C 1
ATOM 625 O O . GLY A 1 78 ? 9.791 5.491 -20.987 1.00 89.25 78 GLY A O 1
ATOM 626 N N . VAL A 1 79 ? 10.272 3.422 -21.722 1.00 90.69 79 VAL A N 1
ATOM 627 C CA . VAL A 1 79 ? 11.730 3.544 -21.595 1.00 90.69 79 VAL A CA 1
ATOM 628 C C . VAL A 1 79 ? 12.406 3.164 -22.907 1.00 90.69 79 VAL A C 1
ATOM 630 O O . VAL A 1 79 ? 11.885 2.364 -23.683 1.00 90.69 79 VAL A O 1
ATOM 633 N N . SER A 1 80 ? 13.565 3.764 -23.176 1.00 93.56 80 SER A N 1
ATOM 634 C CA . SER A 1 80 ? 14.379 3.402 -24.339 1.00 93.56 80 SER A CA 1
ATOM 635 C C . SER A 1 80 ? 14.819 1.942 -24.244 1.00 93.56 80 SER A C 1
ATOM 637 O O . SER A 1 80 ? 15.243 1.505 -23.179 1.00 93.56 80 SER A O 1
ATOM 639 N N . SER A 1 81 ? 14.826 1.212 -25.363 1.00 93.50 81 SER A N 1
ATOM 640 C CA . SER A 1 81 ? 15.329 -0.172 -25.404 1.00 93.50 81 SER A CA 1
ATOM 641 C C . SER A 1 81 ? 16.821 -0.294 -25.066 1.00 93.50 81 SER A C 1
ATOM 643 O O . SER A 1 81 ? 17.297 -1.390 -24.782 1.00 93.50 81 SER A O 1
ATOM 645 N N . LYS A 1 82 ? 17.565 0.821 -25.091 1.00 96.25 82 LYS A N 1
ATOM 646 C CA . LYS A 1 82 ? 18.976 0.885 -24.681 1.00 96.25 82 LYS A CA 1
ATOM 647 C C . LYS A 1 82 ? 19.164 1.072 -23.174 1.00 96.25 82 LYS A C 1
ATOM 649 O O . LYS A 1 82 ? 20.277 0.876 -22.692 1.00 96.25 82 LYS A O 1
ATOM 654 N N . LEU A 1 83 ? 18.127 1.506 -22.457 1.00 95.44 83 LEU A N 1
ATOM 655 C CA . LEU A 1 83 ? 18.182 1.757 -21.022 1.00 95.44 83 LEU A CA 1
ATOM 656 C C . LEU A 1 83 ? 17.896 0.452 -20.276 1.00 95.44 83 LEU A C 1
ATOM 658 O O . LEU A 1 83 ? 16.795 -0.090 -20.345 1.00 95.44 83 LEU A O 1
ATOM 662 N N . MET A 1 84 ? 18.905 -0.043 -19.571 1.00 95.38 84 MET A N 1
ATOM 663 C CA . MET A 1 84 ? 18.859 -1.278 -18.799 1.00 95.38 84 MET A CA 1
ATOM 664 C C . MET A 1 84 ? 18.740 -0.963 -17.303 1.00 95.38 84 MET A C 1
ATOM 666 O O . MET A 1 84 ? 19.048 0.147 -16.872 1.00 95.38 84 MET A O 1
ATOM 670 N N . GLY A 1 85 ? 18.302 -1.946 -16.512 1.00 94.25 85 GLY A N 1
ATOM 671 C CA . GLY A 1 85 ? 18.241 -1.833 -15.048 1.00 94.25 85 GLY A CA 1
ATOM 672 C C . GLY A 1 85 ? 16.967 -1.188 -14.490 1.00 94.25 85 GLY A C 1
ATOM 673 O O . GLY A 1 85 ? 16.827 -1.081 -13.278 1.00 94.25 85 GLY A O 1
ATOM 674 N N . VAL A 1 86 ? 16.005 -0.799 -15.332 1.00 93.81 86 VAL A N 1
ATOM 675 C CA . VAL A 1 86 ? 14.712 -0.259 -14.876 1.00 93.81 86 VAL A CA 1
ATOM 676 C C . VAL A 1 86 ? 13.885 -1.359 -14.205 1.00 93.81 86 VAL A C 1
ATOM 678 O O . VAL A 1 86 ? 13.523 -2.337 -14.861 1.00 93.81 86 VAL A O 1
ATOM 681 N N . ALA A 1 87 ? 13.552 -1.192 -12.921 1.00 91.06 87 ALA A N 1
ATOM 682 C CA . ALA A 1 87 ? 12.720 -2.134 -12.173 1.00 91.06 87 ALA A CA 1
ATOM 683 C C . ALA A 1 87 ? 11.417 -1.464 -11.703 1.00 91.06 87 ALA A C 1
ATOM 685 O O . ALA A 1 87 ? 11.450 -0.320 -11.254 1.00 91.06 87 ALA A O 1
ATOM 686 N N . PRO A 1 88 ? 10.258 -2.145 -11.755 1.00 85.81 88 PRO A N 1
ATOM 687 C CA . PRO A 1 88 ? 9.009 -1.588 -11.242 1.00 85.81 88 PRO A CA 1
ATOM 688 C C . PRO A 1 88 ? 9.024 -1.506 -9.707 1.00 85.81 88 PRO A C 1
ATOM 690 O O . PRO A 1 88 ? 9.292 -2.496 -9.028 1.00 85.81 88 PRO A O 1
ATOM 693 N N . SER A 1 89 ? 8.701 -0.335 -9.154 1.00 86.62 89 SER A N 1
ATOM 694 C CA . SER A 1 89 ? 8.545 -0.150 -7.705 1.00 86.62 89 SER A CA 1
ATOM 695 C C . SER A 1 89 ? 7.268 -0.822 -7.189 1.00 86.62 89 SER A C 1
ATOM 697 O O . SER A 1 89 ? 6.222 -0.715 -7.843 1.00 86.62 89 SER A O 1
ATOM 699 N N . PRO A 1 90 ? 7.277 -1.378 -5.964 1.00 81.75 90 PRO A N 1
ATOM 700 C CA . PRO A 1 90 ? 6.065 -1.815 -5.272 1.00 81.75 90 PRO A CA 1
ATOM 701 C C . PRO A 1 90 ? 5.179 -0.657 -4.766 1.00 81.75 90 PRO A C 1
ATOM 703 O O . PRO A 1 90 ? 4.093 -0.911 -4.245 1.00 81.75 90 PRO A O 1
ATOM 706 N N . LEU A 1 91 ? 5.630 0.600 -4.874 1.00 83.56 91 LEU A N 1
ATOM 707 C CA . LEU A 1 91 ? 4.929 1.801 -4.402 1.00 83.56 91 LEU A CA 1
ATOM 708 C C . LEU A 1 91 ? 4.843 2.862 -5.496 1.00 83.56 91 LEU A C 1
ATOM 710 O O . LEU A 1 91 ? 5.799 3.059 -6.245 1.00 83.56 91 LEU A O 1
ATOM 714 N N . SER A 1 92 ? 3.722 3.578 -5.549 1.00 82.94 92 SER A N 1
ATOM 715 C CA . SER A 1 92 ? 3.577 4.747 -6.423 1.00 82.94 92 SER A CA 1
ATOM 716 C C . SER A 1 92 ? 4.278 5.979 -5.825 1.00 82.94 92 SER A C 1
ATOM 718 O O . SER A 1 92 ? 4.120 6.204 -4.620 1.00 82.94 92 SER A O 1
ATOM 720 N N . PRO A 1 93 ? 4.998 6.802 -6.626 1.00 79.94 93 PRO A N 1
ATOM 721 C CA . PRO A 1 93 ? 5.255 6.674 -8.072 1.00 79.94 93 PRO A CA 1
ATOM 722 C C . PRO A 1 93 ? 6.217 5.529 -8.427 1.00 79.94 93 PRO A C 1
ATOM 724 O O . PRO A 1 93 ? 7.255 5.362 -7.791 1.00 79.94 93 PRO A O 1
ATOM 727 N N . ASN A 1 94 ? 5.897 4.755 -9.473 1.00 82.12 94 ASN A N 1
ATOM 728 C CA . ASN A 1 94 ? 6.498 3.427 -9.632 1.00 82.12 94 ASN A CA 1
ATOM 729 C C . ASN A 1 94 ? 7.844 3.345 -10.381 1.00 82.12 94 ASN A C 1
ATOM 731 O O . ASN A 1 94 ? 8.452 2.276 -10.382 1.00 82.12 94 ASN A O 1
ATOM 735 N N . LEU A 1 95 ? 8.292 4.409 -11.059 1.00 87.25 95 LEU A N 1
ATOM 736 C CA . LEU A 1 95 ? 9.360 4.297 -12.064 1.00 87.25 95 LEU A CA 1
ATOM 737 C C . LEU A 1 95 ? 10.771 4.558 -11.515 1.00 87.25 95 LEU A C 1
ATOM 739 O O . LEU A 1 95 ? 11.625 3.690 -11.597 1.00 87.25 95 LEU A O 1
ATOM 743 N N . VAL A 1 96 ? 11.037 5.741 -10.961 1.00 91.31 96 VAL A N 1
ATOM 744 C CA . VAL A 1 96 ? 12.416 6.221 -10.704 1.00 91.31 96 VAL A CA 1
ATOM 745 C C . VAL A 1 96 ? 13.027 5.745 -9.381 1.00 91.31 96 VAL A C 1
ATOM 747 O O . VAL A 1 96 ? 14.087 6.224 -8.985 1.00 91.31 96 VAL A O 1
ATOM 750 N N . TRP A 1 97 ? 12.372 4.813 -8.684 1.00 90.06 97 TRP A N 1
ATOM 751 C CA . TRP A 1 97 ? 12.791 4.370 -7.351 1.00 90.06 97 TRP A CA 1
ATOM 752 C C . TRP A 1 97 ? 14.159 3.693 -7.341 1.00 90.06 97 TRP A C 1
ATOM 754 O O . TRP A 1 97 ? 14.771 3.681 -6.291 1.00 90.06 97 TRP A O 1
ATOM 764 N N . ASN A 1 98 ? 14.617 3.128 -8.463 1.00 93.56 98 ASN A N 1
ATOM 765 C CA . ASN A 1 98 ? 15.894 2.424 -8.564 1.00 93.56 98 ASN A CA 1
ATOM 766 C C . ASN A 1 98 ? 16.834 3.048 -9.602 1.00 93.56 98 ASN A C 1
ATOM 768 O O . ASN A 1 98 ? 17.614 2.351 -10.243 1.00 93.56 98 ASN A O 1
ATOM 772 N N . LEU A 1 99 ? 16.754 4.369 -9.792 1.00 93.81 99 LEU A N 1
ATOM 773 C CA . LEU A 1 99 ? 17.528 5.097 -10.806 1.00 93.81 99 LEU A CA 1
ATOM 774 C C . LEU A 1 99 ? 19.042 4.815 -10.746 1.00 93.81 99 LEU A C 1
ATOM 776 O O . LEU A 1 99 ? 19.714 4.845 -11.771 1.00 93.81 99 LEU A O 1
ATOM 780 N N . TRP A 1 100 ? 19.581 4.533 -9.560 1.00 95.56 100 TRP A N 1
ATOM 781 C CA . TRP A 1 100 ? 20.995 4.196 -9.356 1.00 95.56 100 TRP A CA 1
ATOM 782 C C . TRP A 1 100 ? 21.429 2.876 -10.013 1.00 95.56 100 TRP A C 1
ATOM 784 O O . TRP A 1 100 ? 22.616 2.704 -10.269 1.00 95.56 100 TRP A O 1
ATOM 794 N N . ASP A 1 101 ? 20.495 1.973 -10.318 1.00 96.06 101 ASP A N 1
ATOM 795 C CA . ASP A 1 101 ? 20.773 0.712 -11.018 1.00 96.06 101 ASP A CA 1
ATOM 796 C C . ASP A 1 101 ? 20.737 0.871 -12.547 1.00 96.06 101 ASP A C 1
ATOM 798 O O . ASP A 1 101 ? 20.984 -0.085 -13.286 1.00 96.06 101 ASP A O 1
ATOM 802 N N . TRP A 1 102 ? 20.367 2.053 -13.047 1.00 96.00 102 TRP A N 1
ATOM 803 C CA . TRP A 1 102 ? 20.116 2.260 -14.466 1.00 96.00 102 TRP A CA 1
ATOM 804 C C . TRP A 1 102 ? 21.408 2.547 -15.223 1.00 96.00 102 TRP A C 1
ATOM 806 O O . TRP A 1 102 ? 22.252 3.331 -14.791 1.00 96.00 102 TRP A O 1
ATOM 816 N N . TYR A 1 103 ? 21.534 1.965 -16.412 1.00 96.50 103 TYR A N 1
ATOM 817 C CA . TYR A 1 103 ? 22.672 2.205 -17.294 1.00 96.50 103 TYR A CA 1
ATOM 818 C C . TYR A 1 103 ? 22.282 2.040 -18.761 1.00 96.50 103 TYR A C 1
ATOM 820 O O . TYR A 1 103 ? 21.354 1.306 -19.106 1.00 96.50 103 TYR A O 1
ATOM 828 N N . PHE A 1 104 ? 23.009 2.715 -19.650 1.00 96.62 104 PHE A N 1
ATOM 829 C CA . PHE A 1 104 ? 22.848 2.511 -21.084 1.00 96.62 104 PHE A CA 1
ATOM 830 C C . PHE A 1 104 ? 23.723 1.353 -21.548 1.00 96.62 104 PHE A C 1
ATOM 832 O O . PHE A 1 104 ? 24.922 1.313 -21.271 1.00 96.62 104 PHE A O 1
ATOM 839 N N . LYS A 1 105 ? 23.120 0.419 -22.282 1.00 91.88 105 LYS A N 1
ATOM 840 C CA . LYS A 1 105 ? 23.873 -0.582 -23.032 1.00 91.88 105 LYS A CA 1
ATOM 841 C C . LYS A 1 105 ? 24.694 0.135 -24.112 1.00 91.88 105 LYS A C 1
ATOM 843 O O . LYS A 1 105 ? 24.128 0.934 -24.863 1.00 91.88 105 LYS A O 1
ATOM 848 N N . ALA A 1 106 ? 26.000 -0.143 -24.136 1.00 81.25 106 ALA A N 1
ATOM 849 C CA . ALA A 1 106 ? 26.919 0.322 -25.176 1.00 81.25 106 ALA A CA 1
ATOM 850 C C . ALA A 1 106 ? 26.481 -0.149 -26.571 1.00 81.25 106 ALA A C 1
ATOM 852 O O . ALA A 1 106 ? 25.952 -1.285 -26.672 1.00 81.25 106 ALA A O 1
#

pLDDT: mean 87.73, std 9.28, range [49.03, 96.69]

Sequence (106 aa):
MAFFAWVKSAILQRGNVGTYQEQNYQGYSNPEIEKIYTELNGKLLTQAEIADRFLKVETILMKEAVSLPIFQHPAVNGVSSKLMGVAPSPLSPNLVWNLWDWYFKA

Secondary structure (DSSP, 8-state):
-----------STTGGGGGGTTT-TT----HHHHHHHHHHHSS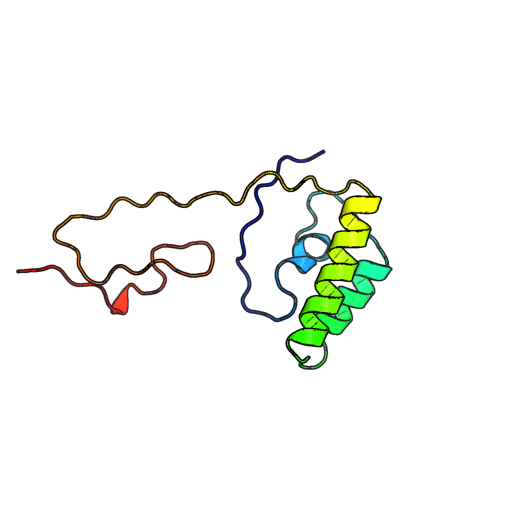---HHHHHHHHHHHHHHHHHTT------PPPP-----TTEE-----SSSS-SGGGGGG-EE--

Organism: NCBI:txid449393

Radius of gyration: 17.65 Å; chains: 1; bounding box: 48×26×44 Å

Foldseek 3Di:
DDDDQDAFADPQLLTCLCCQPVVPPPPHDDVLSVVLSVVSVDDDDDPVSSVVSVVVVVVVCVVVVVDDHDHHDDDDDDDDPQKPQFDFQSHPVTTCPPVVRIDGDD